Protein AF-E2A839-F1 (afdb_monomer_lite)

Secondary structure (DSSP, 8-state):
-HHHHHHHHHHHHHHHHHHHPPPPP---TT-EEEEEP----TT-TTS-SEEEEEE---EETTTEE-

Organism: Camponotus floridanus (NCBI:txid104421)

Foldseek 3Di:
DVVVVVVVVVVVVCVVVVVPDDDDDADDFFDWDWAADPDDDPPCPPPDRTDHTDTFHDQDPPRDTD

Sequence (66 aa):
EAREKIAKVQGENVKNFNKRRKTALKYTDGDLVAIKRTQFGPGLKFRSKFLGPYRVVKVMRNDRYM

pLDDT: mean 92.52, std 4.13, range [74.94, 97.0]

Radius of gyration: 19.76 Å; chains: 1; bounding box: 46×18×49 Å

Structure (mmCIF, N/CA/C/O backbone):
data_AF-E2A839-F1
#
_entry.id   AF-E2A839-F1
#
loop_
_atom_site.group_PDB
_atom_site.id
_atom_site.type_symbol
_atom_site.label_atom_id
_atom_site.label_alt_id
_atom_site.label_comp_id
_atom_site.label_asym_id
_atom_site.label_entity_id
_atom_site.label_seq_id
_atom_site.pdbx_PDB_ins_code
_atom_site.Cartn_x
_atom_site.Cartn_y
_atom_site.Cartn_z
_atom_site.occupancy
_atom_site.B_iso_or_equiv
_atom_site.auth_seq_id
_atom_site.auth_comp_id
_atom_site.auth_asym_id
_atom_site.auth_atom_id
_atom_site.pdbx_PDB_model_num
ATOM 1 N N . GLU A 1 1 ? -21.725 -9.741 31.896 1.00 74.94 1 GLU A N 1
ATOM 2 C CA . GLU A 1 1 ? -20.838 -8.604 32.237 1.00 74.94 1 GLU A CA 1
ATOM 3 C C . GLU A 1 1 ? -19.477 -8.583 31.524 1.00 74.94 1 GLU A C 1
ATOM 5 O O . GLU A 1 1 ? -19.203 -7.621 30.818 1.00 74.94 1 GLU A O 1
ATOM 10 N N . ALA A 1 2 ? -18.596 -9.589 31.666 1.00 87.75 2 ALA A N 1
ATOM 11 C CA . ALA A 1 2 ? -17.233 -9.520 31.093 1.00 87.75 2 ALA A CA 1
ATOM 12 C C . ALA A 1 2 ? -17.213 -9.341 29.560 1.00 87.75 2 ALA A C 1
ATOM 14 O O . ALA A 1 2 ? -16.476 -8.509 29.035 1.00 87.75 2 ALA A O 1
ATOM 15 N N . ARG A 1 3 ? -18.086 -10.061 28.844 1.00 92.88 3 ARG A N 1
ATOM 16 C CA . ARG A 1 3 ? -18.239 -9.961 27.383 1.00 92.88 3 ARG A CA 1
ATOM 17 C C . ARG A 1 3 ? -18.649 -8.558 26.919 1.00 92.88 3 ARG A C 1
ATOM 19 O O . ARG A 1 3 ? -18.149 -8.086 25.905 1.00 92.88 3 ARG A O 1
ATOM 26 N N . GLU A 1 4 ? -19.522 -7.885 27.664 1.00 94.56 4 GLU A N 1
ATOM 27 C CA . GLU A 1 4 ? -19.996 -6.531 27.341 1.00 94.56 4 GLU A CA 1
ATOM 28 C C . GLU A 1 4 ? -18.900 -5.494 27.576 1.00 94.56 4 GLU A C 1
ATOM 30 O O . GLU A 1 4 ? -18.687 -4.614 26.742 1.00 94.56 4 GLU A O 1
ATOM 35 N N . LYS A 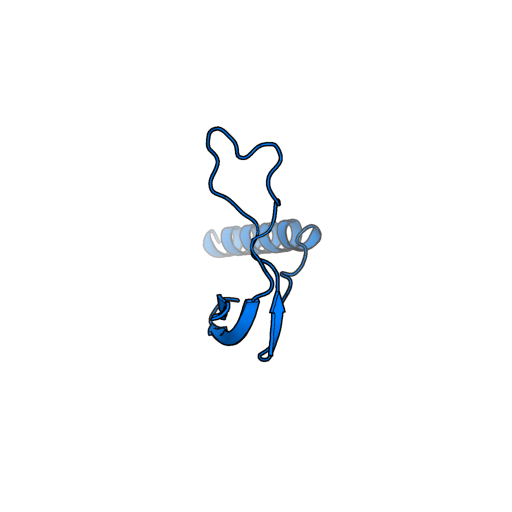1 5 ? -18.140 -5.644 28.669 1.00 94.56 5 LYS A N 1
ATOM 36 C CA . LYS A 1 5 ? -16.966 -4.808 28.951 1.00 94.56 5 LYS A CA 1
ATOM 37 C C . LYS A 1 5 ? -15.909 -4.957 27.849 1.00 94.56 5 LYS A C 1
ATOM 39 O O . LYS A 1 5 ? -15.409 -3.950 27.355 1.00 94.56 5 LYS A O 1
ATOM 44 N N . ILE A 1 6 ? -15.633 -6.184 27.397 1.00 94.06 6 ILE A N 1
ATOM 45 C CA . ILE A 1 6 ? -14.706 -6.449 26.282 1.00 94.06 6 ILE A CA 1
ATOM 46 C C . ILE A 1 6 ? -15.213 -5.817 24.981 1.00 94.06 6 ILE A C 1
ATOM 48 O O . ILE A 1 6 ? -14.446 -5.145 24.294 1.00 94.06 6 ILE A O 1
ATOM 52 N N . ALA A 1 7 ? -16.498 -5.979 24.653 1.00 96.44 7 ALA A N 1
ATOM 53 C CA . ALA A 1 7 ? -17.082 -5.393 23.448 1.00 96.44 7 ALA A CA 1
ATOM 54 C C . ALA A 1 7 ? -17.004 -3.857 23.458 1.00 96.44 7 ALA A C 1
ATOM 56 O O . ALA A 1 7 ? -16.675 -3.246 22.439 1.00 96.44 7 ALA A O 1
ATOM 57 N N . LYS A 1 8 ? -17.234 -3.228 24.619 1.00 96.81 8 LYS A N 1
ATOM 58 C CA . LYS A 1 8 ? -17.092 -1.778 24.793 1.00 96.81 8 LYS A CA 1
ATOM 59 C C . LYS A 1 8 ? -15.658 -1.315 24.520 1.00 96.81 8 LYS A C 1
ATOM 61 O O . LYS A 1 8 ? -15.458 -0.408 23.714 1.00 96.81 8 LYS A O 1
ATOM 66 N N . VAL A 1 9 ? -14.670 -1.991 25.111 1.00 96.19 9 VAL A N 1
ATOM 67 C CA . VAL A 1 9 ? -13.242 -1.691 24.900 1.00 96.19 9 VAL A CA 1
ATOM 68 C C . VAL A 1 9 ? -12.841 -1.890 23.435 1.00 96.19 9 VAL A C 1
ATOM 70 O O . VAL A 1 9 ? -12.161 -1.044 22.857 1.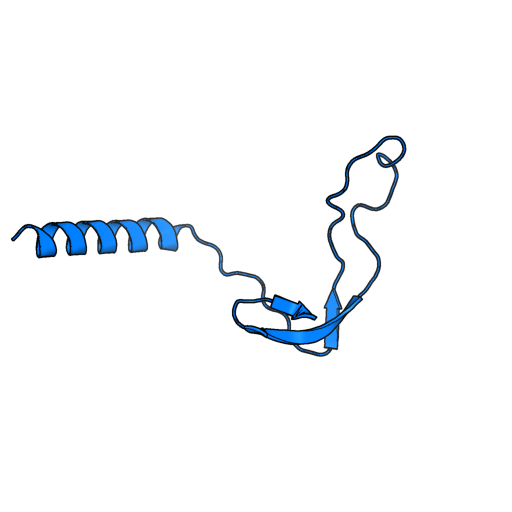00 96.19 9 VAL A O 1
ATOM 73 N N . GLN A 1 10 ? -13.295 -2.965 22.786 1.00 96.38 10 GLN A N 1
ATOM 74 C CA . GLN A 1 10 ? -13.033 -3.201 21.362 1.00 96.38 10 GLN A CA 1
ATOM 75 C C . GLN A 1 10 ? -13.629 -2.098 20.479 1.00 96.38 10 GLN A C 1
ATOM 77 O O . GLN A 1 10 ? -12.961 -1.624 19.560 1.00 96.38 10 GLN A O 1
ATOM 82 N N . GLY A 1 11 ? -14.849 -1.645 20.777 1.00 97.00 11 GLY A N 1
ATOM 83 C CA . GLY A 1 11 ? -15.490 -0.544 20.060 1.00 97.00 11 GLY A CA 1
ATOM 84 C C . GLY A 1 11 ? -14.722 0.774 20.188 1.00 97.00 11 GLY A C 1
ATOM 85 O O . GLY A 1 11 ? -14.511 1.467 19.190 1.00 97.00 11 GLY A O 1
ATOM 86 N N . GLU A 1 12 ? -14.259 1.108 21.393 1.00 96.12 12 GLU A N 1
ATOM 87 C CA . GLU A 1 12 ? -13.429 2.295 21.637 1.00 96.12 12 GLU A CA 1
ATOM 88 C C . GLU A 1 12 ? -12.076 2.202 20.915 1.00 96.12 12 GLU A C 1
ATOM 90 O O . GLU A 1 12 ? -11.665 3.156 20.249 1.00 96.12 12 GLU A O 1
ATOM 95 N N . ASN A 1 13 ? -11.431 1.033 20.943 1.00 96.25 13 ASN A N 1
ATOM 96 C CA . ASN A 1 13 ? -10.180 0.786 20.226 1.00 96.25 13 ASN A CA 1
ATOM 97 C C . ASN A 1 13 ? -10.340 0.949 18.709 1.00 96.25 13 ASN A C 1
ATOM 99 O O . ASN A 1 13 ? -9.522 1.615 18.071 1.00 96.25 13 ASN A O 1
ATOM 103 N N . VAL A 1 14 ? -11.414 0.402 18.126 1.00 96.31 14 VAL A N 1
ATOM 104 C CA . VAL A 1 14 ? -11.713 0.541 16.692 1.00 96.31 14 VAL A CA 1
ATOM 105 C C . VAL A 1 14 ? -11.948 2.005 16.322 1.00 96.31 14 VAL A C 1
ATOM 107 O O . VAL A 1 14 ? -11.391 2.476 15.329 1.00 96.31 14 VAL A O 1
ATOM 110 N N . LYS A 1 15 ? -12.718 2.753 17.125 1.00 96.00 15 LYS A N 1
ATOM 111 C CA . LYS A 1 15 ? -12.948 4.191 16.903 1.00 96.00 15 LYS A CA 1
ATOM 112 C C . LYS A 1 15 ? -11.640 4.982 16.945 1.00 96.00 15 LYS A C 1
ATOM 114 O O . LYS A 1 15 ? -11.371 5.763 16.033 1.00 96.00 15 LYS A O 1
ATOM 119 N N . ASN A 1 16 ? -10.812 4.755 17.963 1.00 95.88 16 ASN A N 1
ATOM 120 C CA . ASN A 1 16 ? -9.539 5.456 18.131 1.00 95.88 16 ASN A CA 1
ATOM 121 C C . ASN A 1 16 ? -8.544 5.143 17.009 1.00 95.88 16 ASN A C 1
ATOM 123 O O . ASN A 1 16 ? -7.905 6.058 16.487 1.00 95.88 16 ASN A O 1
ATOM 127 N N . PHE A 1 17 ? -8.442 3.878 16.596 1.00 94.31 17 PHE A N 1
ATOM 128 C CA . PHE A 1 17 ? -7.591 3.478 15.479 1.00 94.31 17 PHE A CA 1
ATOM 129 C C . PHE A 1 17 ? -8.077 4.085 14.157 1.00 94.31 17 PHE A C 1
ATOM 131 O O . PHE A 1 17 ? -7.312 4.751 13.455 1.00 94.31 17 PHE A O 1
ATOM 138 N N . ASN A 1 18 ? -9.367 3.926 13.842 1.00 95.00 18 ASN A N 1
ATOM 139 C CA . ASN A 1 18 ? -9.938 4.422 12.591 1.00 95.00 18 ASN A CA 1
ATOM 140 C C . ASN A 1 18 ? -9.902 5.953 12.487 1.00 95.00 18 ASN A C 1
ATOM 142 O O . ASN A 1 18 ? -9.761 6.462 11.381 1.00 95.00 18 ASN A O 1
ATOM 146 N N . LYS A 1 19 ? -9.923 6.690 13.610 1.00 94.75 19 LYS A N 1
ATOM 147 C CA . LYS A 1 19 ? -9.789 8.159 13.628 1.00 94.75 19 LYS A CA 1
ATOM 148 C C . LYS A 1 19 ? -8.520 8.659 12.927 1.00 94.75 19 LYS A C 1
ATOM 150 O O . LYS A 1 19 ? -8.534 9.740 12.348 1.00 94.75 19 LYS A O 1
ATOM 155 N N . ARG A 1 20 ? -7.416 7.906 13.001 1.00 91.75 20 ARG A N 1
ATOM 156 C CA . ARG A 1 20 ? -6.121 8.274 12.389 1.00 91.75 20 ARG A CA 1
ATOM 157 C C . ARG A 1 20 ? -5.791 7.455 11.140 1.00 91.75 20 ARG A C 1
ATOM 159 O O . ARG A 1 20 ? -4.785 7.721 10.482 1.00 91.75 20 ARG A O 1
ATOM 166 N N . ARG A 1 21 ? -6.602 6.447 10.819 1.00 93.31 21 ARG A N 1
ATOM 167 C CA . ARG A 1 21 ? -6.349 5.530 9.709 1.00 93.31 21 ARG A CA 1
ATOM 168 C C . ARG A 1 21 ? -6.693 6.204 8.383 1.00 93.31 21 ARG A C 1
ATOM 170 O O . ARG A 1 21 ? -7.834 6.588 8.152 1.00 93.31 21 ARG A O 1
ATOM 177 N N . LYS A 1 22 ? -5.719 6.276 7.4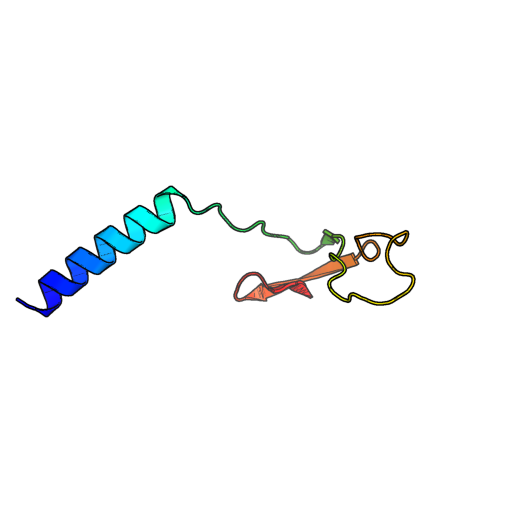77 1.00 91.69 22 LYS A N 1
ATOM 178 C CA . LYS A 1 22 ? -5.966 6.641 6.076 1.00 91.69 22 LYS A CA 1
ATOM 179 C C . LYS A 1 22 ? -6.503 5.429 5.315 1.00 91.69 22 LYS A C 1
ATOM 181 O O . LYS A 1 22 ? -6.047 4.305 5.541 1.00 91.69 22 LYS A O 1
ATOM 186 N N . THR A 1 23 ? -7.476 5.655 4.438 1.00 89.44 23 THR A N 1
ATOM 187 C CA . THR A 1 23 ? -7.983 4.618 3.535 1.00 89.44 23 THR A CA 1
ATOM 188 C C . THR A 1 23 ? -6.870 4.150 2.601 1.00 89.44 23 THR A C 1
ATOM 190 O O . THR A 1 23 ? -5.973 4.917 2.244 1.00 89.44 23 THR A O 1
ATOM 193 N N . ALA A 1 24 ? -6.896 2.866 2.244 1.00 89.94 24 ALA A N 1
ATOM 194 C CA . ALA A 1 24 ? -5.954 2.329 1.272 1.00 89.94 24 ALA A CA 1
ATOM 195 C C . ALA A 1 24 ? -6.242 2.923 -0.113 1.00 89.94 24 ALA A C 1
ATOM 197 O O . ALA A 1 24 ? -7.404 3.126 -0.475 1.00 89.94 24 ALA A O 1
ATOM 198 N N . LEU A 1 25 ? -5.182 3.182 -0.879 1.00 90.81 25 LEU A N 1
ATOM 199 C CA . LEU A 1 25 ? -5.310 3.523 -2.290 1.00 90.81 25 LEU A CA 1
ATOM 200 C C . LEU A 1 25 ? -5.769 2.272 -3.045 1.00 90.81 25 LEU A C 1
ATOM 202 O O . LEU A 1 25 ? -5.158 1.211 -2.908 1.00 90.81 25 LEU A O 1
ATOM 206 N N . LYS A 1 26 ? -6.855 2.403 -3.805 1.00 94.06 26 LYS A N 1
ATOM 207 C CA . LYS A 1 26 ? -7.414 1.319 -4.612 1.00 94.06 26 LYS A CA 1
ATOM 208 C C . LYS A 1 26 ? -7.154 1.577 -6.084 1.00 94.06 26 LYS A C 1
ATOM 210 O O . LYS A 1 26 ? -7.247 2.722 -6.517 1.00 94.06 26 LYS A O 1
ATOM 215 N N . TYR A 1 27 ? -6.856 0.508 -6.809 1.00 95.06 27 TYR A N 1
ATOM 216 C CA . TYR A 1 27 ? -6.673 0.534 -8.256 1.00 95.06 27 TYR A CA 1
ATOM 217 C C . TYR A 1 27 ? -7.806 -0.208 -8.952 1.00 95.06 27 TYR A C 1
ATOM 219 O O . TYR A 1 27 ? -8.499 -1.032 -8.348 1.00 95.06 27 TYR A O 1
ATOM 227 N N . THR A 1 28 ? -7.967 0.098 -10.227 1.00 95.50 28 THR A N 1
ATOM 228 C CA . THR A 1 28 ? -8.927 -0.503 -11.144 1.00 95.50 28 THR A CA 1
ATOM 229 C C . THR A 1 28 ? -8.207 -1.197 -12.295 1.00 95.50 28 THR A C 1
ATOM 231 O O . THR A 1 28 ? -7.014 -0.984 -12.525 1.00 95.50 28 THR A O 1
ATOM 234 N N . ASP A 1 29 ? -8.921 -2.072 -13.000 1.00 94.12 29 ASP A N 1
ATOM 235 C CA . ASP A 1 29 ? -8.373 -2.768 -14.161 1.00 94.12 29 ASP A CA 1
ATOM 236 C C . ASP A 1 29 ? -7.977 -1.751 -15.243 1.00 94.12 29 ASP A C 1
ATOM 238 O O . ASP A 1 29 ? -8.756 -0.877 -15.617 1.00 94.12 29 ASP A O 1
ATOM 242 N N . GLY A 1 30 ? -6.751 -1.865 -15.750 1.00 94.25 30 GLY A N 1
ATOM 243 C CA . GLY A 1 30 ? -6.175 -0.960 -16.742 1.00 94.25 30 GLY A CA 1
ATOM 244 C C . GLY A 1 30 ? -5.299 0.158 -16.173 1.00 94.25 30 GLY A C 1
ATOM 245 O O . GLY A 1 30 ? -4.555 0.767 -16.949 1.00 94.25 30 GLY A O 1
ATOM 246 N N . ASP A 1 31 ? -5.310 0.388 -14.855 1.00 95.56 31 ASP A N 1
ATOM 247 C CA . ASP A 1 31 ? -4.504 1.440 -14.228 1.00 95.56 31 ASP A CA 1
ATOM 248 C C . ASP A 1 31 ? -3.004 1.215 -14.433 1.00 95.56 31 ASP A C 1
ATOM 250 O O . ASP A 1 31 ? -2.491 0.100 -14.285 1.00 95.56 31 ASP A O 1
ATOM 254 N N . LEU A 1 32 ? -2.288 2.302 -14.739 1.00 94.88 32 LEU A N 1
ATOM 255 C CA . LEU A 1 32 ? -0.835 2.299 -14.857 1.00 94.88 32 LEU A CA 1
ATOM 256 C C . LEU A 1 32 ? -0.202 2.596 -13.494 1.00 94.88 32 LEU A C 1
ATOM 258 O O . LEU A 1 32 ? -0.369 3.678 -12.934 1.00 94.88 32 LEU A O 1
ATOM 262 N N . VAL A 1 33 ? 0.553 1.639 -12.969 1.00 94.81 33 VAL A N 1
ATOM 263 C CA . VAL A 1 33 ? 1.155 1.692 -11.635 1.00 94.81 33 VAL A CA 1
ATOM 264 C C . VAL A 1 33 ? 2.652 1.418 -11.702 1.00 94.81 33 VAL A C 1
ATOM 266 O O . VAL A 1 33 ? 3.136 0.727 -12.591 1.00 94.81 33 VAL A O 1
ATOM 269 N N . ALA A 1 34 ? 3.409 1.938 -10.741 1.00 94.94 34 ALA A N 1
ATOM 270 C CA . ALA A 1 34 ? 4.836 1.658 -10.613 1.00 94.94 34 ALA A CA 1
ATOM 271 C C . ALA A 1 34 ? 5.098 0.953 -9.280 1.00 94.94 34 ALA A C 1
ATOM 273 O O . ALA A 1 34 ? 4.690 1.430 -8.218 1.00 94.94 34 ALA A O 1
ATOM 274 N N . ILE A 1 35 ? 5.793 -0.185 -9.312 1.00 93.31 35 ILE A N 1
ATOM 275 C CA . ILE A 1 35 ? 6.055 -0.974 -8.102 1.00 93.31 35 ILE A CA 1
ATOM 276 C C . ILE A 1 35 ? 7.289 -0.413 -7.402 1.00 93.31 35 ILE A C 1
ATOM 278 O O . ILE A 1 35 ? 8.366 -0.304 -7.993 1.00 93.31 35 ILE A O 1
ATOM 282 N N . LYS A 1 36 ? 7.155 -0.067 -6.120 1.00 93.19 36 LYS A N 1
ATOM 283 C CA . LYS A 1 36 ? 8.290 0.397 -5.320 1.00 93.19 36 LYS A CA 1
ATOM 284 C C . LYS A 1 36 ? 9.301 -0.735 -5.150 1.00 93.19 36 LYS A C 1
ATOM 286 O O . LYS A 1 36 ? 8.956 -1.828 -4.709 1.00 93.19 36 LYS A O 1
ATOM 291 N N . ARG A 1 37 ? 10.565 -0.459 -5.458 1.00 91.81 37 ARG A N 1
ATOM 292 C CA . ARG A 1 37 ? 11.661 -1.404 -5.247 1.00 91.81 37 ARG A CA 1
ATOM 293 C C . ARG A 1 37 ? 11.878 -1.595 -3.743 1.00 91.81 37 ARG A C 1
ATOM 295 O O . ARG A 1 37 ? 12.071 -0.620 -3.019 1.00 91.81 37 ARG A O 1
ATOM 302 N N . THR A 1 38 ? 11.856 -2.844 -3.289 1.00 90.69 38 THR A N 1
ATOM 303 C CA . THR A 1 38 ? 12.100 -3.226 -1.884 1.00 90.69 38 THR A CA 1
ATOM 304 C C . THR A 1 38 ? 13.420 -3.965 -1.687 1.00 90.69 38 THR A C 1
ATOM 306 O O . THR A 1 38 ? 13.915 -4.029 -0.569 1.00 90.69 38 THR A O 1
ATOM 309 N N . GLN A 1 39 ? 14.013 -4.502 -2.757 1.00 87.25 39 GLN A N 1
ATOM 310 C CA . GLN A 1 39 ? 15.311 -5.164 -2.688 1.00 87.25 39 GLN A CA 1
ATOM 311 C C . GLN A 1 39 ? 16.432 -4.129 -2.524 1.00 87.25 39 GLN A C 1
ATOM 313 O O . GLN A 1 39 ? 16.604 -3.246 -3.371 1.00 87.25 39 GLN A O 1
ATOM 318 N N . PHE A 1 40 ? 17.200 -4.268 -1.443 1.00 83.56 40 PHE A N 1
ATOM 319 C CA . PHE A 1 40 ? 18.388 -3.468 -1.153 1.00 83.56 40 PHE A CA 1
ATOM 320 C C . PHE A 1 40 ? 19.650 -4.281 -1.463 1.00 83.56 40 PHE A C 1
ATOM 322 O O . PHE A 1 40 ? 19.676 -5.494 -1.272 1.00 83.56 40 PHE A O 1
ATOM 329 N N . GLY A 1 41 ? 20.693 -3.621 -1.965 1.00 85.31 41 GLY A N 1
ATOM 330 C CA . GLY A 1 41 ? 21.930 -4.277 -2.382 1.00 85.31 41 GLY A CA 1
ATOM 331 C C . GLY A 1 41 ? 22.984 -3.281 -2.873 1.00 85.31 41 GLY A C 1
ATOM 332 O O . GLY A 1 41 ? 22.658 -2.111 -3.125 1.00 85.31 41 GLY A O 1
ATOM 333 N N . PRO A 1 42 ? 24.250 -3.716 -2.999 1.00 86.00 42 PRO A N 1
ATOM 334 C CA . PRO A 1 42 ? 25.328 -2.867 -3.494 1.00 86.00 42 PRO A CA 1
ATOM 335 C C . PRO A 1 42 ? 25.018 -2.367 -4.915 1.00 86.00 42 PRO A C 1
ATOM 337 O O . PRO A 1 42 ? 24.430 -3.076 -5.728 1.00 86.00 42 PRO A O 1
ATOM 340 N N . GLY A 1 43 ? 25.360 -1.110 -5.212 1.00 84.75 43 GLY A N 1
ATOM 341 C CA . GLY A 1 43 ? 25.127 -0.503 -6.533 1.00 84.75 43 GLY A CA 1
ATOM 342 C C . GLY A 1 43 ? 23.693 -0.024 -6.817 1.00 84.75 43 GLY A C 1
ATOM 343 O O . GLY A 1 43 ? 23.413 0.428 -7.927 1.00 84.75 43 GLY A O 1
ATOM 344 N N . LEU A 1 44 ? 22.775 -0.074 -5.840 1.00 87.44 44 LEU A N 1
ATOM 345 C CA . LEU A 1 44 ? 21.383 0.378 -6.013 1.00 87.44 44 LEU A CA 1
ATOM 346 C C . LEU A 1 44 ? 21.106 1.817 -5.538 1.00 87.44 44 LEU A C 1
ATOM 348 O O . LEU A 1 44 ? 20.014 2.323 -5.784 1.00 87.44 44 LEU A O 1
ATOM 352 N N . LYS A 1 45 ? 22.080 2.511 -4.923 1.00 84.81 45 LYS A N 1
ATOM 353 C CA . LYS A 1 45 ? 21.907 3.876 -4.372 1.00 84.81 45 LYS A CA 1
ATOM 354 C C . LYS A 1 45 ? 21.458 4.904 -5.420 1.00 84.81 45 LYS A C 1
ATOM 356 O O . LYS A 1 45 ? 20.628 5.753 -5.117 1.00 84.81 45 LYS A O 1
ATOM 361 N N . PHE A 1 46 ? 21.989 4.805 -6.640 1.00 87.00 46 PHE A N 1
ATOM 362 C C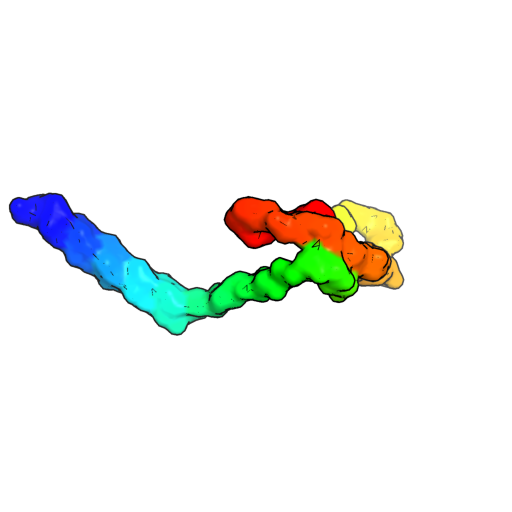A . PHE A 1 46 ? 21.670 5.708 -7.753 1.00 87.00 46 PHE A CA 1
ATOM 363 C C . PHE A 1 46 ? 20.624 5.139 -8.725 1.00 87.00 46 PHE A C 1
ATOM 365 O O . PHE A 1 46 ? 20.317 5.768 -9.733 1.00 87.00 46 PHE A O 1
ATOM 372 N N . ARG A 1 47 ? 20.069 3.947 -8.458 1.00 88.38 47 ARG A N 1
ATOM 373 C CA . ARG A 1 47 ? 19.037 3.357 -9.320 1.00 88.38 47 ARG A CA 1
ATOM 374 C C . ARG A 1 47 ? 17.647 3.897 -8.992 1.00 88.38 47 ARG A C 1
ATOM 376 O O . ARG A 1 47 ? 17.389 4.412 -7.905 1.00 88.38 47 ARG A O 1
ATOM 383 N N . SER A 1 48 ? 16.727 3.730 -9.941 1.00 90.75 48 SER A N 1
ATOM 384 C CA . SER A 1 48 ? 15.330 4.121 -9.771 1.00 90.75 48 SER A CA 1
ATOM 385 C C . SER A 1 48 ? 14.691 3.438 -8.553 1.00 90.75 48 SER A C 1
ATOM 387 O O . SER A 1 48 ? 14.804 2.222 -8.343 1.00 90.75 48 SER A O 1
ATOM 389 N N . LYS A 1 49 ? 13.968 4.242 -7.764 1.00 91.00 49 LYS A N 1
ATOM 390 C CA . LYS A 1 49 ? 13.199 3.782 -6.594 1.00 91.00 49 LYS A CA 1
ATOM 391 C C . LYS A 1 49 ? 11.995 2.920 -6.977 1.00 91.00 49 LYS A C 1
ATOM 393 O O . LYS A 1 49 ? 11.519 2.142 -6.156 1.00 91.00 49 LYS A O 1
ATOM 398 N N . PHE A 1 50 ? 11.512 3.063 -8.206 1.00 93.44 50 PHE A N 1
ATOM 399 C CA . PHE A 1 50 ? 10.384 2.318 -8.741 1.00 93.44 50 PHE A CA 1
ATOM 400 C C . PHE A 1 50 ? 10.832 1.467 -9.927 1.00 93.44 50 PHE A C 1
ATOM 402 O O . PHE A 1 50 ? 11.720 1.850 -10.699 1.00 93.44 50 PHE A O 1
ATOM 409 N N . LEU A 1 51 ? 10.237 0.287 -10.021 1.00 90.75 51 LEU A N 1
ATOM 410 C CA . LEU A 1 51 ? 10.244 -0.544 -11.213 1.00 90.75 51 LEU A CA 1
ATOM 411 C C . LEU A 1 51 ? 9.233 0.039 -12.203 1.00 90.75 51 LEU A C 1
ATOM 413 O O . LEU A 1 51 ? 8.354 0.787 -11.780 1.00 90.75 51 LEU A O 1
ATOM 417 N N . GLY A 1 52 ? 9.421 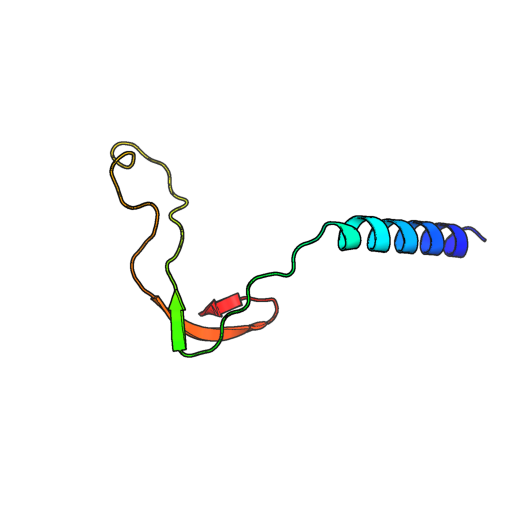-0.263 -13.490 1.00 86.44 52 GLY A N 1
ATOM 418 C CA . GLY A 1 52 ? 8.736 0.376 -14.617 1.00 86.44 52 GLY A CA 1
ATOM 419 C C . GLY A 1 52 ? 7.204 0.426 -14.534 1.00 86.44 52 GLY A C 1
ATOM 420 O O . GLY A 1 52 ? 6.599 -0.055 -13.578 1.00 86.44 52 GLY A O 1
ATOM 421 N N . PRO A 1 53 ? 6.558 1.028 -15.538 1.00 94.19 53 PRO A N 1
ATOM 422 C CA . PRO A 1 53 ? 5.110 1.109 -15.562 1.00 94.19 53 PRO A CA 1
ATOM 423 C C . PRO A 1 53 ? 4.513 -0.284 -15.808 1.00 94.19 53 PRO A C 1
ATOM 425 O O . PRO A 1 53 ? 4.760 -0.907 -16.838 1.00 94.19 53 PRO A O 1
ATOM 428 N N . TYR A 1 54 ? 3.727 -0.764 -14.853 1.00 96.12 54 TYR A N 1
ATOM 429 C CA . TYR A 1 54 ? 2.904 -1.963 -14.956 1.00 96.12 54 TYR A CA 1
ATOM 430 C C . TYR A 1 54 ? 1.453 -1.559 -15.153 1.00 96.12 54 TYR A C 1
ATOM 432 O O . TYR A 1 54 ? 1.035 -0.487 -14.723 1.00 96.12 54 TYR A O 1
ATOM 440 N N . ARG A 1 55 ? 0.676 -2.437 -15.778 1.00 96.62 55 ARG A N 1
ATOM 441 C CA . ARG A 1 55 ? -0.768 -2.280 -15.899 1.00 96.62 55 ARG A CA 1
ATOM 442 C C . ARG A 1 55 ? -1.447 -3.285 -14.985 1.00 96.62 55 ARG A C 1
ATOM 444 O O . ARG A 1 55 ? -1.092 -4.458 -15.035 1.00 96.62 55 ARG A O 1
ATOM 451 N N . VAL A 1 56 ? -2.420 -2.834 -14.202 1.00 96.25 56 VAL A N 1
ATOM 452 C CA . VAL A 1 56 ? -3.298 -3.737 -13.453 1.00 96.25 56 VAL A CA 1
ATOM 453 C C . VAL A 1 56 ? -4.165 -4.495 -14.457 1.00 96.25 56 VAL A C 1
ATOM 455 O O . VAL A 1 56 ? -4.934 -3.897 -15.202 1.00 96.25 56 VAL A O 1
ATOM 458 N N . VAL A 1 57 ? -4.004 -5.808 -14.519 1.00 96.38 57 VAL A N 1
ATOM 459 C CA . VAL A 1 57 ? -4.781 -6.727 -15.355 1.00 96.38 57 VAL A CA 1
ATOM 460 C C . VAL A 1 57 ? -6.062 -7.139 -14.643 1.00 96.38 57 VAL A C 1
ATOM 462 O O . VAL A 1 57 ? -7.097 -7.281 -15.290 1.00 96.38 57 VAL A O 1
ATOM 465 N N . LYS A 1 58 ? -5.987 -7.372 -13.325 1.00 95.88 58 LYS A N 1
ATOM 466 C CA . LYS A 1 58 ? -7.135 -7.832 -12.542 1.00 95.88 58 LYS A CA 1
ATOM 467 C C . LYS A 1 58 ? -7.085 -7.393 -11.083 1.00 95.88 58 LYS A C 1
ATOM 469 O O . LYS A 1 58 ? -6.165 -7.755 -10.344 1.00 95.88 58 LYS A O 1
ATOM 474 N N . VAL A 1 59 ? -8.152 -6.748 -10.618 1.00 95.69 59 VAL A N 1
ATOM 475 C CA . VAL A 1 59 ? -8.409 -6.530 -9.189 1.00 95.69 59 VAL A CA 1
ATOM 476 C C . VAL A 1 59 ? -8.900 -7.825 -8.530 1.00 95.69 59 VAL A C 1
ATOM 478 O O . VAL A 1 59 ? -9.902 -8.433 -8.907 1.00 95.69 59 VAL A O 1
ATOM 481 N N . MET A 1 60 ? -8.186 -8.257 -7.495 1.00 95.44 60 MET A N 1
ATOM 482 C CA . MET A 1 60 ? -8.497 -9.413 -6.658 1.00 95.44 60 MET A CA 1
ATOM 483 C C . MET A 1 60 ? -9.002 -8.983 -5.272 1.00 95.44 60 MET A C 1
ATOM 485 O O . MET A 1 60 ? -8.894 -7.833 -4.850 1.00 95.44 60 MET A O 1
ATOM 489 N N . ARG A 1 61 ? -9.542 -9.947 -4.513 1.00 94.06 61 ARG A N 1
ATOM 490 C CA . ARG A 1 61 ? -9.997 -9.719 -3.130 1.00 94.06 61 ARG A CA 1
ATOM 491 C C 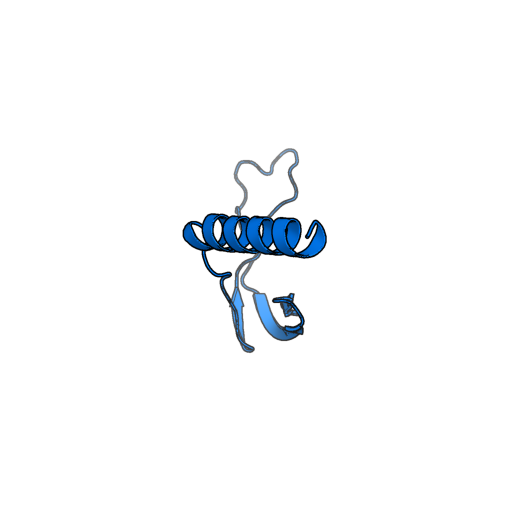. ARG A 1 61 ? -8.853 -9.241 -2.227 1.00 94.06 61 ARG A C 1
ATOM 493 O O . ARG A 1 61 ? -7.724 -9.729 -2.356 1.00 94.06 61 ARG A O 1
ATOM 500 N N . ASN A 1 62 ? -9.212 -8.402 -1.251 1.00 91.12 62 ASN A N 1
ATOM 501 C CA . ASN A 1 62 ? -8.327 -7.812 -0.239 1.00 91.12 62 ASN A CA 1
ATOM 502 C C . ASN A 1 62 ? -7.259 -6.877 -0.830 1.00 91.12 62 ASN A C 1
ATOM 504 O O . ASN A 1 62 ? -6.093 -6.986 -0.465 1.00 91.12 62 ASN A O 1
ATOM 508 N N . ASP A 1 63 ? -7.666 -5.995 -1.751 1.00 91.62 63 ASP A N 1
ATOM 509 C CA . ASP A 1 63 ? -6.800 -4.992 -2.393 1.00 91.62 63 ASP A CA 1
ATOM 510 C C . ASP A 1 63 ? -5.530 -5.612 -3.015 1.00 91.62 63 ASP A C 1
ATOM 512 O O . ASP A 1 63 ? -4.429 -5.069 -2.918 1.00 91.62 63 ASP A O 1
ATOM 516 N N . ARG A 1 64 ? -5.679 -6.793 -3.627 1.00 93.62 64 ARG A N 1
ATOM 517 C CA . ARG A 1 64 ? -4.610 -7.464 -4.374 1.00 93.62 64 ARG A CA 1
ATOM 518 C C . ARG A 1 64 ? -4.803 -7.211 -5.860 1.00 93.62 64 ARG A C 1
ATOM 520 O O . ARG A 1 64 ? -5.934 -7.203 -6.332 1.00 93.62 64 ARG A O 1
ATOM 527 N N . TYR A 1 65 ? -3.707 -7.071 -6.589 1.00 95.12 65 TYR A N 1
ATOM 528 C CA . TYR A 1 65 ? -3.723 -6.726 -8.007 1.00 95.12 65 TYR A CA 1
ATOM 529 C C . TYR A 1 65 ? -2.811 -7.686 -8.760 1.00 95.12 65 TYR A C 1
ATOM 531 O O . TYR A 1 65 ? -1.739 -8.034 -8.256 1.00 95.12 65 TYR A O 1
ATOM 539 N N . MET A 1 66 ? -3.276 -8.144 -9.917 1.00 91.75 66 MET A N 1
ATOM 540 C CA . MET A 1 66 ? -2.483 -8.870 -10.907 1.00 91.75 66 MET A CA 1
ATOM 541 C C . MET A 1 66 ? -2.233 -7.962 -12.095 1.00 91.75 66 MET A C 1
ATOM 543 O O . MET A 1 66 ? -3.174 -7.204 -12.415 1.00 91.75 66 MET A O 1
#